Protein AF-A0AAV2WQ77-F1 (afdb_monomer)

Structure (mmCIF, N/CA/C/O backbone):
data_AF-A0AAV2WQ77-F1
#
_entry.id   AF-A0AAV2WQ77-F1
#
loop_
_atom_site.group_PDB
_atom_site.id
_atom_site.type_symbol
_atom_site.label_atom_id
_atom_site.label_alt_id
_atom_site.label_comp_id
_atom_site.label_asym_id
_atom_site.label_entity_id
_atom_site.label_seq_id
_atom_site.pdbx_PDB_ins_code
_atom_site.Cartn_x
_atom_site.Cartn_y
_atom_site.Cartn_z
_atom_site.occupancy
_atom_site.B_iso_or_equiv
_atom_site.auth_seq_id
_atom_site.auth_comp_id
_atom_site.auth_asym_id
_atom_site.auth_atom_id
_atom_site.pdbx_PDB_model_num
ATOM 1 N N . MET A 1 1 ? 16.996 -21.237 -2.135 1.00 34.19 1 MET A N 1
ATOM 2 C CA . MET A 1 1 ? 16.787 -20.683 -3.487 1.00 34.19 1 MET A CA 1
ATOM 3 C C . MET A 1 1 ? 15.466 -21.243 -3.997 1.00 34.19 1 MET A C 1
ATOM 5 O O . MET A 1 1 ? 15.454 -22.360 -4.489 1.00 34.19 1 MET A O 1
ATOM 9 N N . ALA A 1 2 ? 14.347 -20.565 -3.730 1.00 42.06 2 ALA A N 1
ATOM 10 C CA . ALA A 1 2 ? 13.023 -21.009 -4.175 1.00 42.06 2 ALA A CA 1
ATOM 11 C C . ALA A 1 2 ? 12.737 -20.387 -5.549 1.00 42.06 2 ALA A C 1
ATOM 13 O O . ALA A 1 2 ? 12.934 -19.185 -5.720 1.00 42.06 2 ALA A O 1
ATOM 14 N N . GLY A 1 3 ? 12.366 -21.225 -6.519 1.00 42.34 3 GLY A N 1
ATOM 15 C CA . GLY A 1 3 ? 12.071 -20.826 -7.892 1.00 42.34 3 GLY A CA 1
ATOM 16 C C . GLY A 1 3 ? 10.887 -19.867 -7.961 1.00 42.34 3 GLY A C 1
ATOM 17 O O . GLY A 1 3 ? 9.890 -20.038 -7.264 1.00 42.34 3 GLY A O 1
ATOM 18 N N . ALA A 1 4 ? 11.037 -18.837 -8.785 1.00 47.25 4 ALA A N 1
ATOM 19 C CA . ALA A 1 4 ? 10.010 -17.855 -9.068 1.00 47.25 4 ALA A CA 1
ATOM 20 C C . ALA A 1 4 ? 8.969 -18.444 -10.032 1.00 47.25 4 ALA A C 1
ATOM 22 O O . ALA A 1 4 ? 9.119 -18.331 -11.245 1.00 47.25 4 ALA A O 1
ATOM 23 N N . ASP A 1 5 ? 7.888 -19.016 -9.501 1.00 48.06 5 ASP A N 1
ATOM 24 C CA . ASP A 1 5 ? 6.652 -19.241 -10.263 1.00 48.06 5 ASP A CA 1
ATOM 25 C C . ASP A 1 5 ? 5.817 -17.949 -10.281 1.00 48.06 5 ASP A C 1
ATOM 27 O O . ASP A 1 5 ? 4.719 -17.853 -9.729 1.00 48.06 5 ASP A O 1
ATOM 31 N N . GLY A 1 6 ? 6.377 -16.913 -10.912 1.00 52.81 6 GLY A N 1
ATOM 32 C CA . GLY A 1 6 ? 5.731 -15.609 -11.102 1.00 52.81 6 GLY A CA 1
ATOM 33 C C . GLY A 1 6 ? 4.327 -15.671 -11.734 1.00 52.81 6 GLY A C 1
ATOM 34 O O . GLY A 1 6 ? 3.455 -14.935 -11.280 1.00 52.81 6 GLY A O 1
ATOM 35 N N . PRO A 1 7 ? 4.043 -16.566 -12.704 1.00 53.78 7 PRO A N 1
ATOM 36 C CA . PRO A 1 7 ? 2.713 -16.656 -13.316 1.00 53.78 7 PRO A CA 1
ATOM 37 C C . PRO A 1 7 ? 1.629 -17.241 -12.395 1.00 53.78 7 PRO A C 1
ATOM 39 O O . PRO A 1 7 ? 0.480 -16.809 -12.449 1.00 53.78 7 PRO A O 1
ATOM 42 N N . ALA A 1 8 ? 1.974 -18.192 -11.517 1.00 53.47 8 ALA A N 1
ATOM 43 C CA . ALA A 1 8 ? 1.022 -18.783 -10.569 1.00 53.47 8 ALA A CA 1
ATOM 44 C C . ALA A 1 8 ? 0.652 -17.805 -9.436 1.00 53.47 8 ALA A C 1
ATOM 46 O O . ALA A 1 8 ? -0.478 -17.804 -8.946 1.00 53.47 8 ALA A O 1
ATOM 47 N N . ALA A 1 9 ? 1.587 -16.922 -9.064 1.00 53.25 9 ALA A N 1
ATOM 48 C CA . ALA A 1 9 ? 1.355 -15.862 -8.087 1.00 53.25 9 ALA A CA 1
ATOM 49 C C . ALA A 1 9 ? 0.319 -14.826 -8.566 1.00 53.25 9 ALA A C 1
ATOM 51 O O . ALA A 1 9 ? -0.444 -14.322 -7.744 1.00 53.25 9 ALA A O 1
ATOM 52 N N . ILE A 1 10 ? 0.248 -14.553 -9.876 1.00 55.78 10 ILE A N 1
ATOM 53 C CA . ILE A 1 10 ? -0.718 -13.612 -10.474 1.00 55.78 10 ILE A CA 1
ATOM 54 C C . ILE A 1 10 ? -2.141 -14.173 -10.383 1.00 55.78 10 ILE A C 1
ATOM 56 O O . ILE A 1 10 ? -3.019 -13.504 -9.845 1.00 55.78 10 ILE A O 1
ATOM 60 N N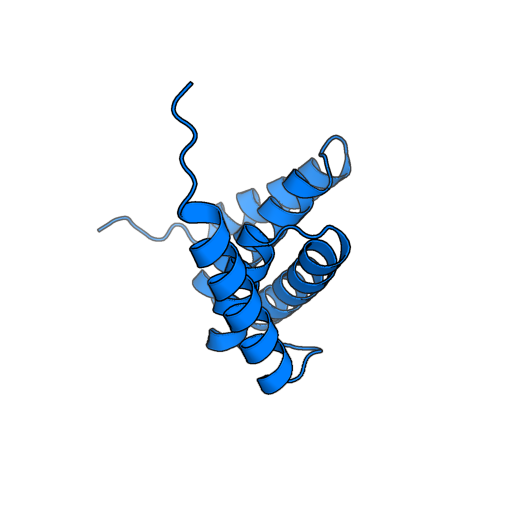 . GLY A 1 11 ? -2.349 -15.435 -10.781 1.00 56.34 11 GLY A N 1
ATOM 61 C CA . GLY A 1 11 ? -3.663 -16.083 -10.684 1.00 56.34 11 GLY A CA 1
ATOM 62 C C . GLY A 1 11 ? -4.182 -16.178 -9.244 1.00 56.34 11 GLY A C 1
ATOM 63 O O . GLY A 1 11 ? -5.370 -15.997 -8.996 1.00 56.34 11 GLY A O 1
ATOM 64 N N . HIS A 1 12 ? -3.292 -16.379 -8.266 1.00 54.19 12 HIS A N 1
ATOM 65 C CA . HIS A 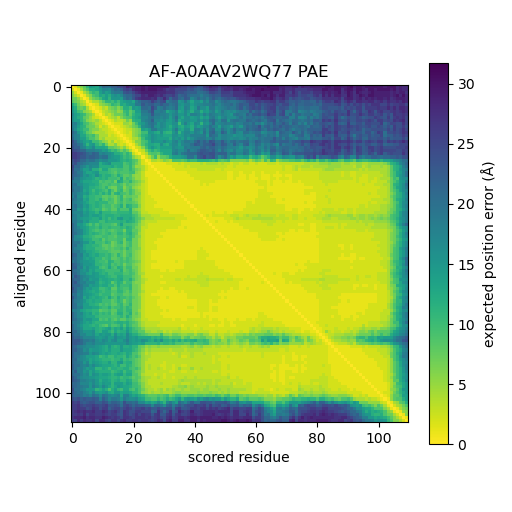1 12 ? -3.668 -16.372 -6.848 1.00 54.19 12 HIS A CA 1
ATOM 66 C C . HIS A 1 12 ? -3.960 -14.958 -6.315 1.00 54.19 12 HIS A C 1
ATOM 68 O O . HIS A 1 12 ? -4.810 -14.804 -5.438 1.00 54.19 12 HIS A O 1
ATOM 74 N N . ALA A 1 13 ? -3.281 -13.925 -6.821 1.00 52.56 13 ALA A N 1
ATOM 75 C CA . ALA A 1 13 ? -3.457 -12.549 -6.364 1.00 52.56 13 ALA A CA 1
ATOM 76 C C . ALA A 1 13 ? -4.696 -11.871 -6.985 1.00 52.56 13 ALA A C 1
ATOM 78 O O . ALA A 1 13 ? -5.393 -11.127 -6.294 1.00 52.56 13 ALA A O 1
ATOM 79 N N . GLU A 1 14 ? -5.023 -12.182 -8.243 1.00 57.66 14 GLU A N 1
ATOM 80 C CA . GLU A 1 14 ? -6.271 -11.769 -8.898 1.00 57.66 14 GLU A CA 1
ATOM 81 C C . GLU A 1 14 ? -7.488 -12.459 -8.265 1.00 57.66 14 GLU A C 1
ATOM 83 O O . GLU A 1 14 ? -8.467 -11.788 -7.926 1.00 57.66 14 GLU A O 1
ATOM 88 N N . GLN A 1 15 ? -7.398 -13.771 -7.997 1.00 56.38 15 GLN A N 1
ATOM 89 C CA . GLN A 1 15 ? -8.451 -14.517 -7.298 1.00 56.38 15 GLN A CA 1
ATOM 90 C C . GLN A 1 15 ? -8.651 -14.005 -5.862 1.00 56.38 15 GLN A C 1
ATOM 92 O O . GLN A 1 15 ? -9.784 -13.833 -5.426 1.00 56.38 15 GLN A O 1
ATOM 97 N N . ALA A 1 16 ? -7.578 -13.646 -5.147 1.00 53.81 16 ALA A N 1
ATOM 98 C CA . ALA A 1 16 ? -7.675 -13.057 -3.809 1.00 53.81 16 ALA A CA 1
ATOM 99 C C . ALA A 1 16 ? -8.366 -11.677 -3.783 1.00 53.81 16 ALA A C 1
ATOM 101 O O . ALA A 1 16 ? -8.909 -11.294 -2.745 1.00 53.81 16 ALA A O 1
ATOM 102 N N . VAL A 1 17 ? -8.355 -10.923 -4.892 1.00 54.91 17 VAL A N 1
ATOM 103 C CA . VAL A 1 17 ? -9.101 -9.658 -5.024 1.00 54.91 17 VAL A CA 1
ATOM 104 C C . VAL A 1 17 ? -10.552 -9.889 -5.439 1.00 54.91 17 VAL A C 1
ATOM 106 O O . VAL A 1 17 ? -11.430 -9.224 -4.893 1.00 54.91 17 VAL A O 1
ATOM 109 N N . GLN A 1 18 ? -10.815 -10.847 -6.329 1.00 54.97 18 GLN A N 1
ATOM 110 C CA . GLN A 1 18 ? -12.176 -11.250 -6.710 1.00 54.97 18 GLN A CA 1
ATOM 111 C C . GLN A 1 18 ? -12.941 -11.859 -5.514 1.00 54.97 18 GLN A C 1
ATOM 113 O O . GLN A 1 18 ? -14.101 -11.522 -5.280 1.00 54.97 18 GLN A O 1
ATOM 118 N N . ASP A 1 19 ? -12.273 -12.671 -4.688 1.00 47.53 19 ASP A N 1
ATOM 119 C CA . ASP A 1 19 ? -12.867 -13.307 -3.502 1.00 47.53 19 ASP A CA 1
ATOM 120 C C . ASP A 1 19 ? -13.054 -12.317 -2.333 1.00 47.53 19 ASP A C 1
ATOM 122 O O . ASP A 1 19 ? -13.957 -12.471 -1.507 1.00 47.53 19 ASP A O 1
ATOM 126 N N . ALA A 1 20 ? -12.235 -11.260 -2.256 1.00 50.22 20 ALA A N 1
ATOM 127 C CA . ALA A 1 20 ? -12.336 -10.254 -1.196 1.00 50.22 20 ALA A CA 1
ATOM 128 C C . ALA A 1 20 ? -13.592 -9.370 -1.303 1.00 50.22 20 ALA A C 1
ATOM 130 O O . ALA A 1 20 ? -13.993 -8.781 -0.295 1.00 50.22 20 ALA A O 1
ATOM 131 N N . ASP A 1 21 ? -14.217 -9.286 -2.480 1.00 54.47 21 ASP A N 1
ATOM 132 C CA . ASP A 1 21 ? -15.351 -8.389 -2.738 1.00 54.47 21 ASP A CA 1
ATOM 133 C C . ASP A 1 21 ? -16.711 -8.993 -2.336 1.00 54.47 21 ASP A C 1
ATOM 135 O O . ASP A 1 21 ? -17.718 -8.290 -2.315 1.00 54.47 21 ASP A O 1
ATOM 139 N N . THR A 1 22 ? -16.760 -10.278 -1.954 1.00 52.34 22 THR A N 1
ATOM 140 C CA . THR A 1 22 ? -18.032 -10.963 -1.659 1.00 52.34 22 THR A CA 1
ATOM 141 C C . THR A 1 22 ? -18.325 -11.184 -0.170 1.00 52.34 22 THR A C 1
ATOM 143 O O . THR A 1 22 ? -19.500 -11.267 0.186 1.00 52.34 22 THR A O 1
ATOM 146 N N . LEU A 1 23 ? -17.326 -11.233 0.732 1.00 53.44 23 LEU A N 1
ATOM 147 C CA . LEU A 1 23 ? -17.550 -11.576 2.159 1.00 53.44 23 LEU A CA 1
ATOM 148 C C . LEU A 1 23 ? -16.586 -10.916 3.186 1.00 53.44 23 LEU A C 1
ATOM 150 O O . LEU A 1 23 ? -16.675 -11.201 4.383 1.00 53.44 23 LEU A O 1
ATOM 154 N N . GLY A 1 24 ? -15.639 -10.061 2.773 1.00 59.56 24 GLY A N 1
ATOM 155 C CA . GLY A 1 24 ? -14.525 -9.614 3.628 1.00 59.56 24 GLY A CA 1
ATOM 156 C C . GLY A 1 24 ? -14.715 -8.262 4.333 1.00 59.56 24 GLY A C 1
ATOM 157 O O . GLY A 1 24 ? -15.105 -7.274 3.721 1.00 59.56 24 GLY A O 1
ATOM 158 N N . SER A 1 25 ? -14.345 -8.166 5.620 1.00 83.00 25 SER A N 1
ATOM 159 C CA . SER A 1 25 ? -14.239 -6.866 6.314 1.00 83.00 25 SER A CA 1
ATOM 160 C C . SER A 1 25 ? -13.268 -5.915 5.597 1.00 83.00 25 SER A C 1
ATOM 162 O O . SER A 1 25 ? -12.306 -6.357 4.966 1.00 83.00 25 SER A O 1
ATOM 164 N N . VAL A 1 26 ? -13.441 -4.603 5.782 1.00 86.31 26 VAL A N 1
ATOM 165 C CA . VAL A 1 26 ? -12.562 -3.565 5.205 1.00 86.31 26 VAL A CA 1
ATOM 166 C C . VAL A 1 26 ? -11.072 -3.835 5.464 1.00 86.31 26 VAL A C 1
ATOM 168 O O . VAL A 1 26 ? -10.233 -3.646 4.585 1.00 86.31 26 VAL A O 1
ATOM 171 N N . ARG A 1 27 ? -10.731 -4.364 6.647 1.00 87.62 27 ARG A N 1
ATOM 172 C CA . ARG A 1 27 ? -9.357 -4.760 6.989 1.00 87.62 27 ARG A CA 1
ATOM 173 C C . ARG A 1 27 ? -8.830 -5.880 6.090 1.00 87.62 27 ARG A C 1
ATOM 175 O O . ARG A 1 27 ? -7.654 -5.863 5.733 1.00 87.62 27 ARG A O 1
ATOM 182 N N . HIS A 1 28 ? -9.667 -6.864 5.764 1.00 88.44 28 HIS A N 1
ATOM 183 C CA . HIS A 1 28 ? -9.284 -7.966 4.886 1.00 88.44 28 HIS A CA 1
ATOM 184 C C . HIS A 1 28 ? -9.041 -7.459 3.463 1.00 88.44 28 HIS A C 1
ATOM 186 O O . HIS A 1 28 ? -7.980 -7.735 2.913 1.00 88.44 28 HIS A O 1
ATOM 192 N N . ARG A 1 29 ? -9.947 -6.627 2.932 1.00 88.69 29 ARG A N 1
ATOM 193 C CA . ARG A 1 29 ? -9.785 -5.972 1.626 1.00 88.69 29 ARG A CA 1
ATOM 194 C C . ARG A 1 29 ? -8.489 -5.166 1.545 1.00 88.69 29 ARG A C 1
ATOM 196 O O . ARG A 1 29 ? -7.692 -5.393 0.640 1.00 88.69 29 ARG A O 1
ATOM 203 N N . ALA A 1 30 ? -8.244 -4.287 2.519 1.00 92.50 30 ALA A N 1
ATOM 204 C CA . ALA A 1 30 ? -7.027 -3.480 2.564 1.00 92.50 30 ALA A CA 1
ATOM 205 C C . ALA A 1 30 ? -5.767 -4.356 2.580 1.00 92.50 30 ALA A C 1
ATOM 207 O O . ALA A 1 30 ? -4.843 -4.131 1.806 1.00 92.50 30 ALA A O 1
ATOM 208 N N . LYS A 1 31 ? -5.741 -5.401 3.416 1.00 92.62 31 LYS A N 1
ATOM 209 C CA . LYS A 1 31 ? -4.610 -6.335 3.483 1.00 92.62 31 LYS A CA 1
ATOM 210 C C . LYS A 1 31 ? -4.374 -7.042 2.144 1.00 92.62 31 LYS A C 1
ATOM 212 O O . LYS A 1 31 ? -3.229 -7.109 1.706 1.00 92.62 31 LYS A O 1
ATOM 217 N N . SER A 1 32 ? -5.427 -7.549 1.502 1.00 91.62 32 SER A N 1
ATOM 218 C CA . SER A 1 32 ? -5.313 -8.234 0.210 1.00 91.62 32 SER A CA 1
ATOM 219 C C . SER A 1 32 ? -4.784 -7.303 -0.879 1.00 91.62 32 SER A C 1
ATOM 221 O O . SER A 1 32 ? -3.898 -7.699 -1.627 1.00 91.62 32 SER A O 1
ATOM 223 N N . GLN A 1 33 ? -5.233 -6.044 -0.916 1.00 94.06 33 GLN A N 1
ATOM 224 C CA . GLN A 1 33 ? -4.707 -5.053 -1.860 1.00 94.06 33 GLN A CA 1
ATOM 225 C C . GLN A 1 33 ? -3.218 -4.755 -1.624 1.00 94.06 33 GLN A C 1
ATOM 227 O O . GLN A 1 33 ? -2.455 -4.703 -2.584 1.00 94.06 33 GLN A O 1
ATOM 232 N N . VAL A 1 34 ? -2.771 -4.622 -0.367 1.00 95.44 34 VAL A N 1
ATOM 233 C CA . VAL A 1 34 ? -1.339 -4.432 -0.059 1.00 95.44 34 VAL A CA 1
ATOM 234 C C . VAL A 1 34 ? -0.499 -5.619 -0.546 1.00 95.44 34 VAL A C 1
ATOM 236 O O . VAL A 1 34 ? 0.564 -5.420 -1.131 1.00 95.44 34 VAL A O 1
ATOM 239 N N . VAL A 1 35 ? -0.977 -6.851 -0.342 1.00 95.00 35 VAL A N 1
ATOM 240 C CA . VAL A 1 35 ? -0.279 -8.063 -0.804 1.00 95.00 35 VAL A CA 1
ATOM 241 C C . VAL A 1 35 ? -0.254 -8.149 -2.332 1.00 95.00 35 VAL A C 1
ATOM 243 O O . VAL A 1 35 ? 0.800 -8.439 -2.894 1.00 95.00 35 VAL A O 1
ATOM 246 N N . LEU A 1 36 ? -1.371 -7.854 -3.007 1.00 92.38 36 LEU A N 1
ATOM 247 C CA . LEU A 1 36 ? -1.428 -7.819 -4.471 1.00 92.38 36 LEU A CA 1
ATOM 248 C C . LEU A 1 36 ? -0.440 -6.790 -5.038 1.00 92.38 36 LEU A C 1
ATOM 250 O O . LEU A 1 36 ? 0.332 -7.123 -5.932 1.00 92.38 36 LEU A O 1
ATOM 254 N N . ALA A 1 37 ? -0.407 -5.570 -4.494 1.00 94.88 37 ALA A N 1
ATOM 255 C CA . ALA A 1 37 ? 0.522 -4.535 -4.946 1.00 94.88 37 ALA A CA 1
ATOM 256 C C . ALA A 1 37 ? 1.992 -4.974 -4.822 1.00 94.88 37 ALA A C 1
ATOM 258 O O . ALA A 1 37 ? 2.785 -4.762 -5.740 1.00 94.88 37 ALA A O 1
ATOM 259 N N . ALA A 1 38 ? 2.356 -5.633 -3.718 1.00 94.62 38 ALA A N 1
ATOM 260 C CA . ALA A 1 38 ? 3.697 -6.182 -3.543 1.00 94.62 38 ALA A CA 1
ATOM 261 C C . ALA A 1 38 ? 4.006 -7.297 -4.561 1.00 94.62 38 ALA A C 1
ATOM 263 O O . ALA A 1 38 ? 5.098 -7.325 -5.125 1.00 94.62 38 ALA A O 1
ATOM 264 N N . ALA A 1 39 ? 3.047 -8.184 -4.846 1.00 93.12 39 ALA A N 1
ATOM 265 C CA . ALA A 1 39 ? 3.222 -9.257 -5.828 1.00 93.12 39 ALA A CA 1
ATOM 266 C C . ALA A 1 39 ? 3.403 -8.717 -7.260 1.00 93.12 39 ALA A C 1
ATOM 268 O O . ALA A 1 39 ? 4.303 -9.155 -7.980 1.00 93.12 39 ALA A O 1
ATOM 269 N N . LEU A 1 40 ? 2.604 -7.721 -7.651 1.00 93.81 40 LEU A N 1
ATOM 270 C CA . LEU A 1 40 ? 2.737 -7.010 -8.928 1.00 93.81 40 LEU A CA 1
ATOM 271 C C . LEU A 1 40 ? 4.099 -6.313 -9.040 1.00 93.81 40 LEU A C 1
ATOM 273 O O . LEU A 1 40 ? 4.780 -6.426 -10.057 1.00 93.81 40 LEU A O 1
ATOM 277 N N . CYS A 1 41 ? 4.556 -5.673 -7.958 1.00 93.06 41 CYS A N 1
ATOM 278 C CA . CYS A 1 41 ? 5.890 -5.082 -7.902 1.00 93.06 41 CYS A CA 1
ATOM 279 C C . CYS A 1 41 ? 6.987 -6.134 -8.130 1.00 93.06 41 CYS A C 1
ATOM 281 O O . CYS A 1 41 ? 7.887 -5.921 -8.939 1.00 93.06 41 CYS A O 1
ATOM 283 N N . CY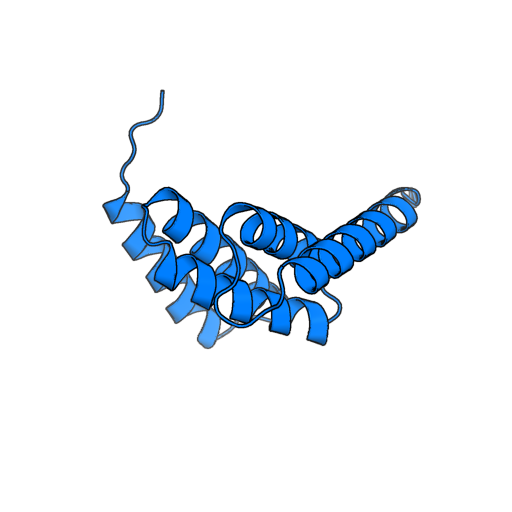S A 1 42 ? 6.916 -7.282 -7.449 1.00 91.94 42 CYS A N 1
ATOM 284 C CA . CYS A 1 42 ? 7.900 -8.359 -7.598 1.00 91.94 42 CYS A CA 1
ATOM 285 C C . CYS A 1 42 ? 7.898 -9.003 -8.993 1.00 91.94 42 CYS A C 1
ATOM 287 O O . CYS A 1 42 ? 8.925 -9.528 -9.418 1.00 91.94 42 CYS A O 1
ATOM 289 N N . THR A 1 43 ? 6.767 -8.973 -9.699 1.00 90.12 43 THR A N 1
ATOM 290 C CA . THR A 1 43 ? 6.630 -9.504 -11.067 1.00 90.12 43 THR A CA 1
ATOM 291 C C . THR A 1 43 ? 6.950 -8.468 -12.150 1.00 90.12 43 THR A C 1
ATOM 293 O O . THR A 1 43 ? 7.022 -8.819 -13.325 1.00 90.12 43 THR A O 1
ATOM 296 N N . GLY A 1 44 ? 7.225 -7.218 -11.763 1.00 91.31 44 GLY A N 1
ATOM 297 C CA . GLY A 1 44 ? 7.647 -6.142 -12.660 1.00 91.31 44 GLY A CA 1
ATOM 298 C C . GLY A 1 44 ? 6.506 -5.299 -13.232 1.00 91.31 44 GLY A C 1
ATOM 299 O O . GLY A 1 44 ? 6.782 -4.327 -13.939 1.00 91.31 44 GLY A O 1
ATOM 300 N N . ASP A 1 45 ? 5.245 -5.595 -12.900 1.00 92.12 45 ASP A N 1
ATOM 301 C CA . ASP A 1 45 ? 4.103 -4.761 -13.287 1.00 92.12 45 ASP A CA 1
ATOM 302 C C . ASP A 1 45 ? 3.966 -3.554 -12.347 1.00 92.12 45 ASP A C 1
ATOM 304 O O . ASP A 1 45 ? 3.076 -3.456 -11.500 1.00 92.12 45 ASP A O 1
ATOM 308 N N . LEU A 1 46 ? 4.911 -2.619 -12.470 1.00 93.25 46 LEU A N 1
ATOM 309 C CA . LEU A 1 46 ? 4.987 -1.445 -11.600 1.00 93.25 46 LEU A CA 1
ATOM 310 C C . LEU A 1 46 ? 3.803 -0.492 -11.779 1.00 93.25 46 LEU A C 1
ATOM 312 O O . LEU A 1 46 ? 3.456 0.222 -10.842 1.00 93.25 46 LEU A O 1
ATOM 316 N N . ASN A 1 47 ? 3.189 -0.446 -12.961 1.00 93.38 47 ASN A N 1
ATOM 317 C CA . ASN A 1 47 ? 2.049 0.436 -13.197 1.00 93.38 47 ASN A CA 1
ATOM 318 C C . ASN A 1 47 ? 0.826 -0.055 -12.425 1.00 93.38 47 ASN A C 1
ATOM 320 O O . ASN A 1 47 ? 0.208 0.728 -11.699 1.00 93.38 47 ASN A O 1
ATOM 324 N N . GLU A 1 48 ? 0.527 -1.350 -12.516 1.00 91.12 48 GLU A N 1
ATOM 325 C CA . GLU A 1 48 ? -0.586 -1.929 -11.775 1.00 91.12 48 GLU A CA 1
ATOM 326 C C . GLU A 1 48 ? -0.285 -1.993 -10.272 1.00 91.12 48 GLU A C 1
ATOM 328 O O . GLU A 1 48 ? -1.147 -1.663 -9.454 1.00 91.12 48 GLU A O 1
ATOM 333 N N . ALA A 1 49 ? 0.965 -2.281 -9.888 1.00 94.19 49 ALA A N 1
ATOM 334 C CA . ALA A 1 49 ? 1.403 -2.221 -8.493 1.00 94.19 49 ALA A CA 1
ATOM 335 C C . ALA A 1 49 ? 1.131 -0.848 -7.862 1.00 94.19 49 ALA A C 1
ATOM 337 O O . ALA A 1 49 ? 0.555 -0.779 -6.777 1.00 94.19 49 ALA A O 1
ATOM 338 N N . ARG A 1 50 ? 1.489 0.246 -8.551 1.00 96.19 50 ARG A N 1
ATOM 339 C CA . ARG A 1 50 ? 1.220 1.622 -8.097 1.00 96.19 50 ARG A CA 1
ATOM 340 C C . ARG A 1 50 ? -0.270 1.888 -7.951 1.00 96.19 50 ARG A C 1
ATOM 342 O O . ARG A 1 50 ? -0.690 2.422 -6.932 1.00 96.19 50 ARG A O 1
ATOM 349 N N . ARG A 1 51 ? -1.077 1.482 -8.935 1.00 95.50 51 ARG A N 1
ATOM 350 C CA . ARG A 1 51 ? -2.532 1.692 -8.923 1.00 95.50 51 ARG A CA 1
ATOM 351 C C . ARG A 1 51 ? -3.195 1.000 -7.731 1.00 95.50 51 ARG A C 1
ATOM 353 O O . ARG A 1 51 ? -4.010 1.604 -7.032 1.00 95.50 51 ARG A O 1
ATOM 360 N N . VAL A 1 52 ? -2.839 -0.261 -7.486 1.00 95.19 52 VAL A N 1
ATOM 361 C CA . VAL A 1 52 ? -3.367 -1.039 -6.357 1.00 95.19 52 VAL A CA 1
ATOM 362 C C . VAL A 1 52 ? -2.848 -0.488 -5.025 1.00 95.19 52 VAL A C 1
ATOM 364 O O . VAL A 1 52 ? -3.624 -0.365 -4.074 1.00 95.19 52 VAL A O 1
ATOM 367 N N . ALA A 1 53 ? -1.567 -0.112 -4.954 1.00 96.31 53 ALA A N 1
ATOM 368 C CA . ALA A 1 53 ? -0.970 0.483 -3.763 1.00 96.31 53 ALA A CA 1
ATOM 369 C C . ALA A 1 53 ? -1.609 1.832 -3.402 1.00 96.31 53 ALA A C 1
ATOM 371 O O . ALA A 1 53 ? -1.918 2.047 -2.235 1.00 96.31 53 ALA A O 1
ATOM 372 N N . ASP A 1 54 ? -1.882 2.703 -4.376 1.00 96.19 54 ASP A N 1
ATOM 373 C CA . ASP A 1 54 ? -2.560 3.984 -4.146 1.00 96.19 54 ASP A CA 1
ATOM 374 C C . ASP A 1 54 ? -3.977 3.773 -3.587 1.00 96.19 54 ASP A C 1
ATOM 376 O O . ASP A 1 54 ? -4.359 4.399 -2.596 1.00 96.19 54 ASP A O 1
ATOM 380 N N . ALA A 1 55 ? -4.738 2.821 -4.140 1.00 94.75 55 ALA A N 1
ATOM 381 C CA . ALA A 1 55 ? -6.065 2.478 -3.623 1.00 94.75 55 ALA A CA 1
ATOM 382 C C . ALA A 1 55 ? -6.008 1.939 -2.180 1.00 94.75 55 ALA A C 1
ATOM 384 O O . ALA A 1 55 ? -6.807 2.337 -1.327 1.00 94.75 55 ALA A O 1
ATOM 385 N N . ALA A 1 56 ? -5.044 1.063 -1.886 1.00 95.31 56 ALA A N 1
ATOM 386 C CA . ALA A 1 56 ? -4.819 0.554 -0.537 1.00 95.31 56 ALA A CA 1
ATOM 387 C C . ALA A 1 56 ? -4.351 1.657 0.427 1.00 95.31 56 ALA A C 1
ATOM 389 O O . ALA A 1 56 ? -4.752 1.668 1.592 1.00 95.31 56 ALA A O 1
ATOM 390 N N . PHE A 1 57 ? -3.531 2.601 -0.033 1.00 96.38 57 PHE A N 1
ATOM 391 C CA . PHE A 1 57 ? -3.056 3.734 0.757 1.00 96.38 57 PHE A CA 1
ATOM 392 C C . PHE A 1 57 ? -4.223 4.635 1.183 1.00 96.38 57 PHE A C 1
ATOM 394 O O . PHE A 1 57 ? -4.352 4.932 2.372 1.00 96.38 57 PHE A O 1
ATOM 401 N N . THR A 1 58 ? -5.138 4.969 0.267 1.00 95.06 58 THR A N 1
ATOM 402 C CA . THR A 1 58 ? -6.370 5.708 0.594 1.00 95.06 58 THR A CA 1
ATOM 403 C C . THR A 1 58 ? -7.254 4.938 1.574 1.00 95.06 58 THR A C 1
ATOM 405 O O . THR A 1 58 ? -7.633 5.481 2.610 1.00 95.06 58 THR A O 1
ATOM 408 N N . LEU A 1 59 ? -7.530 3.659 1.302 1.00 94.38 59 LEU A N 1
ATOM 409 C CA . LEU A 1 59 ? -8.409 2.844 2.144 1.00 94.38 59 LEU A CA 1
ATOM 410 C C . LEU A 1 59 ? -7.847 2.675 3.566 1.00 94.38 59 LEU A C 1
ATOM 412 O O . LEU A 1 59 ? -8.562 2.741 4.562 1.00 94.38 59 LEU A O 1
ATOM 416 N N . THR A 1 60 ? -6.540 2.458 3.690 1.00 95.12 60 THR A N 1
ATOM 417 C CA . THR A 1 60 ? -5.899 2.298 5.001 1.00 95.12 60 THR A CA 1
ATOM 418 C C . THR A 1 60 ? -5.862 3.599 5.800 1.00 95.12 60 THR A C 1
ATOM 420 O O . THR A 1 60 ? -5.986 3.533 7.025 1.00 95.12 60 THR A O 1
ATOM 423 N N . ALA A 1 61 ? -5.747 4.755 5.136 1.00 94.81 61 ALA A N 1
ATOM 424 C CA . ALA A 1 61 ? -5.870 6.063 5.777 1.00 94.81 61 ALA A CA 1
ATOM 425 C C . ALA A 1 61 ? -7.295 6.300 6.293 1.00 94.81 61 ALA A C 1
ATOM 427 O O . ALA A 1 61 ? -7.473 6.615 7.468 1.00 94.81 61 ALA A O 1
ATOM 428 N N . GLU A 1 62 ? -8.299 6.087 5.436 1.00 95.38 62 GLU A N 1
ATOM 429 C CA . GLU A 1 62 ? -9.720 6.304 5.741 1.00 95.38 62 GLU A CA 1
ATOM 430 C C . GLU A 1 62 ? -10.169 5.521 6.982 1.00 95.38 62 GLU A C 1
ATOM 432 O O . GLU A 1 62 ? -10.835 6.058 7.864 1.00 95.38 62 GLU A O 1
ATOM 437 N N . PHE A 1 63 ? -9.740 4.263 7.094 1.00 93.81 63 PHE A N 1
ATOM 438 C CA . PHE A 1 63 ? -10.137 3.374 8.187 1.00 93.81 63 PHE A CA 1
ATOM 439 C C . PHE A 1 63 ? -9.135 3.327 9.352 1.00 93.81 63 PHE A C 1
ATOM 441 O O . PHE A 1 63 ? -9.259 2.479 10.240 1.00 93.81 63 PHE A O 1
ATOM 448 N N . GLY A 1 64 ? -8.120 4.200 9.363 1.00 93.69 64 GLY A N 1
ATOM 449 C CA . GLY A 1 64 ? -7.130 4.267 10.442 1.00 93.69 64 GLY A CA 1
ATOM 450 C C . GLY A 1 64 ? -6.336 2.968 10.634 1.00 93.69 64 GLY A C 1
ATOM 451 O O . GLY A 1 64 ? -5.933 2.629 11.752 1.00 93.69 64 GLY A O 1
ATOM 452 N N . LEU A 1 65 ? -6.109 2.208 9.559 1.00 94.31 65 LEU A N 1
ATOM 453 C CA . LEU A 1 65 ? -5.405 0.924 9.572 1.00 94.31 65 LEU A CA 1
ATOM 454 C C . LEU A 1 65 ? -3.886 1.137 9.593 1.00 94.31 65 LEU A C 1
ATOM 456 O O . LEU A 1 65 ? -3.176 0.725 8.679 1.00 94.31 65 LEU A O 1
ATOM 460 N N . VAL A 1 66 ? -3.387 1.765 10.661 1.00 95.19 66 VAL A N 1
ATOM 461 C CA . VAL A 1 66 ? -2.012 2.288 10.768 1.00 95.19 66 VAL A CA 1
ATOM 462 C C . VAL A 1 66 ? -0.918 1.299 10.325 1.00 95.19 66 VAL A C 1
ATOM 464 O O . VAL A 1 66 ? -0.078 1.706 9.525 1.00 95.19 66 VAL A O 1
ATOM 467 N N . PRO A 1 67 ? -0.902 0.012 10.741 1.00 94.50 67 PRO A N 1
ATOM 468 C CA . PRO A 1 67 ? 0.142 -0.915 10.291 1.00 94.50 67 PRO A CA 1
ATOM 469 C C . PRO A 1 67 ? 0.126 -1.177 8.782 1.00 94.50 67 PRO A C 1
ATOM 471 O O . PRO A 1 67 ? 1.180 -1.283 8.161 1.00 94.50 67 PRO A O 1
ATOM 474 N N . LEU A 1 68 ? -1.065 -1.260 8.183 1.00 95.44 68 LEU A N 1
ATOM 475 C CA . LEU A 1 68 ? -1.209 -1.466 6.742 1.00 95.44 68 LEU A CA 1
ATOM 476 C C . LEU A 1 68 ? -0.896 -0.183 5.968 1.00 95.44 68 LEU A C 1
ATOM 478 O O . LEU A 1 68 ? -0.266 -0.261 4.919 1.00 95.44 68 LEU A O 1
ATOM 482 N N . HIS A 1 69 ? -1.266 0.979 6.514 1.00 96.94 69 HIS A N 1
ATOM 483 C CA . HIS A 1 69 ? -0.929 2.279 5.938 1.00 96.94 69 HIS A CA 1
ATOM 484 C C . HIS A 1 69 ? 0.589 2.502 5.893 1.00 96.94 69 HIS A C 1
ATOM 486 O O . HIS A 1 69 ? 1.131 2.937 4.880 1.00 96.94 69 HIS A O 1
ATOM 492 N N . TRP A 1 70 ?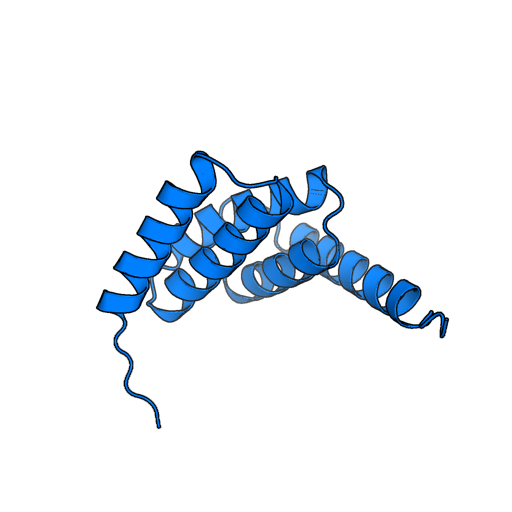 1.298 2.113 6.959 1.00 97.56 70 TRP A N 1
ATOM 493 C CA . TRP A 1 70 ? 2.759 2.110 6.976 1.00 97.56 70 TRP A CA 1
ATOM 494 C C . TRP A 1 70 ? 3.345 1.183 5.905 1.00 97.56 70 TRP A C 1
ATOM 496 O O . TRP A 1 70 ? 4.210 1.602 5.141 1.00 97.56 70 TRP A O 1
ATOM 506 N N . ALA A 1 71 ? 2.858 -0.060 5.825 1.00 97.50 71 ALA A N 1
ATOM 507 C CA . ALA A 1 71 ? 3.379 -1.052 4.888 1.00 97.50 71 ALA A CA 1
ATOM 508 C C . ALA A 1 71 ? 3.242 -0.603 3.423 1.00 97.50 71 ALA A C 1
ATOM 510 O O . ALA A 1 71 ? 4.207 -0.672 2.665 1.00 97.50 71 ALA A O 1
ATOM 511 N N . VAL A 1 72 ? 2.070 -0.095 3.032 1.00 97.44 72 VAL A N 1
ATOM 512 C CA . VAL A 1 72 ? 1.852 0.390 1.662 1.00 97.44 72 VAL A CA 1
ATOM 513 C C . VAL A 1 72 ? 2.559 1.720 1.390 1.00 97.44 72 VAL A C 1
ATOM 515 O O . VAL A 1 72 ? 3.047 1.927 0.283 1.00 97.44 72 VAL A O 1
ATOM 518 N N . GLY A 1 73 ? 2.723 2.577 2.403 1.00 97.12 73 GLY A N 1
ATOM 519 C CA . GLY A 1 73 ? 3.564 3.772 2.312 1.00 97.12 73 GLY A CA 1
ATOM 520 C C . GLY A 1 73 ? 5.044 3.451 2.073 1.00 97.12 73 GLY A C 1
ATOM 521 O O . GLY A 1 73 ? 5.692 4.139 1.292 1.00 97.12 73 GLY A O 1
ATOM 522 N N . CYS A 1 74 ? 5.581 2.385 2.683 1.00 97.38 74 CYS A N 1
ATOM 523 C CA . CYS A 1 74 ? 6.926 1.887 2.369 1.00 97.38 74 CYS A CA 1
ATOM 524 C C . CYS A 1 74 ? 7.029 1.438 0.907 1.00 97.38 74 CYS A C 1
ATOM 526 O O . CYS A 1 74 ? 7.946 1.859 0.213 1.00 97.38 74 C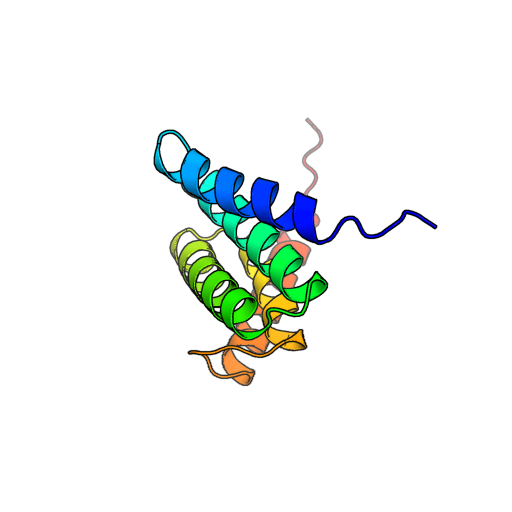YS A O 1
ATOM 528 N N . LEU A 1 75 ? 6.065 0.643 0.429 1.00 97.06 75 LEU A N 1
ATOM 529 C CA . LEU A 1 75 ? 6.056 0.179 -0.960 1.00 97.06 75 LEU A CA 1
ATOM 530 C C . LEU A 1 75 ? 6.033 1.356 -1.949 1.00 97.06 75 LEU A C 1
ATOM 532 O O . LEU A 1 75 ? 6.848 1.404 -2.864 1.00 97.06 75 LEU A O 1
ATOM 536 N N . LEU A 1 76 ? 5.139 2.327 -1.741 1.00 97.25 76 LEU A N 1
ATOM 537 C CA . LEU A 1 76 ? 5.029 3.521 -2.586 1.00 97.25 76 LEU A CA 1
ATOM 538 C C . LEU A 1 76 ? 6.260 4.436 -2.508 1.00 97.25 76 LEU A C 1
ATOM 540 O O . LEU A 1 76 ? 6.563 5.115 -3.486 1.00 97.25 76 LEU A O 1
ATOM 544 N N . ALA A 1 77 ? 6.979 4.467 -1.383 1.00 95.19 77 ALA A N 1
ATOM 545 C CA . ALA A 1 77 ? 8.241 5.201 -1.289 1.00 95.19 77 ALA A CA 1
ATOM 546 C C . ALA A 1 77 ? 9.323 4.597 -2.202 1.00 95.19 77 ALA A C 1
ATOM 548 O O . ALA A 1 77 ? 10.117 5.344 -2.772 1.00 95.19 77 ALA A O 1
ATOM 549 N N . ASP A 1 78 ? 9.311 3.273 -2.386 1.00 94.88 78 ASP A N 1
ATOM 550 C CA . ASP A 1 78 ? 10.280 2.563 -3.224 1.00 94.88 78 ASP A CA 1
ATOM 551 C C . ASP A 1 78 ? 9.903 2.594 -4.716 1.00 94.88 78 ASP A C 1
ATOM 553 O O . ASP A 1 78 ? 10.769 2.776 -5.572 1.00 94.88 78 ASP A O 1
ATOM 557 N N . ILE A 1 79 ? 8.614 2.435 -5.051 1.00 94.75 79 ILE A N 1
ATOM 558 C CA . ILE A 1 79 ? 8.159 2.318 -6.453 1.00 94.75 79 ILE A CA 1
ATOM 559 C C . ILE A 1 79 ? 7.550 3.602 -7.030 1.00 94.75 79 ILE A C 1
ATOM 561 O O . ILE A 1 79 ? 7.277 3.663 -8.235 1.00 94.75 79 ILE A O 1
ATOM 565 N N . GLY A 1 80 ? 7.344 4.625 -6.199 1.00 94.56 80 GLY A N 1
ATOM 566 C CA . GLY A 1 80 ? 6.587 5.835 -6.517 1.00 94.56 80 GLY A CA 1
ATOM 567 C C . GLY A 1 80 ? 5.071 5.636 -6.425 1.00 94.56 80 GLY A C 1
ATOM 568 O O . GLY A 1 80 ? 4.580 4.521 -6.280 1.00 94.56 80 GLY A O 1
ATOM 569 N N . SER A 1 81 ? 4.320 6.729 -6.549 1.00 91.06 81 SER A N 1
ATOM 570 C CA . SER A 1 81 ? 2.853 6.728 -6.641 1.00 91.06 81 SER A CA 1
ATOM 571 C C . SER A 1 81 ? 2.401 7.232 -8.002 1.00 91.06 81 SER A C 1
ATOM 573 O O . SER A 1 81 ? 3.097 8.031 -8.632 1.00 91.06 81 SER A O 1
ATOM 575 N N . ALA A 1 82 ? 1.245 6.753 -8.461 1.00 85.19 82 ALA A N 1
ATOM 576 C CA . ALA A 1 82 ? 0.632 7.224 -9.694 1.00 85.19 82 ALA A CA 1
ATOM 577 C C . ALA A 1 82 ? -0.201 8.500 -9.472 1.00 85.19 82 ALA A C 1
ATOM 579 O O . ALA A 1 82 ? -0.332 9.299 -10.398 1.00 85.19 82 ALA A O 1
ATOM 580 N N . GLY A 1 83 ? -0.749 8.706 -8.267 1.00 77.19 83 GLY A N 1
ATOM 581 C CA . GLY A 1 83 ? -1.628 9.845 -7.954 1.00 77.19 83 GLY A CA 1
ATOM 582 C C . GLY A 1 83 ? -1.144 10.795 -6.851 1.00 77.19 83 GLY A C 1
ATOM 583 O O . GLY A 1 83 ? -1.709 11.877 -6.693 1.00 77.19 83 GLY A O 1
ATOM 584 N N . GLY A 1 84 ? -0.133 10.413 -6.071 1.00 80.38 84 GLY A N 1
ATOM 585 C CA . GLY A 1 84 ? 0.302 11.115 -4.865 1.00 80.38 84 GLY A CA 1
ATOM 586 C C . GLY A 1 84 ? 1.666 11.797 -4.981 1.00 80.38 84 GLY A C 1
ATOM 587 O O . GLY A 1 84 ? 2.544 11.391 -5.739 1.00 80.38 84 GLY A O 1
ATOM 588 N N . SER A 1 85 ? 1.873 12.830 -4.161 1.00 89.44 85 SER A N 1
ATOM 589 C CA . SER A 1 85 ? 3.192 13.446 -3.979 1.00 89.44 85 SER A CA 1
ATOM 590 C C . SER A 1 85 ? 4.110 12.524 -3.176 1.00 89.44 85 SER A C 1
ATOM 592 O O . SER A 1 85 ? 3.744 12.087 -2.083 1.00 89.44 85 SER A O 1
ATOM 594 N N . ALA A 1 86 ? 5.336 12.304 -3.661 1.00 88.38 86 ALA A N 1
ATOM 595 C CA . ALA A 1 86 ? 6.352 11.522 -2.953 1.00 88.38 86 ALA A CA 1
ATOM 596 C C . ALA A 1 86 ? 6.607 12.049 -1.528 1.00 88.38 86 ALA A C 1
ATOM 598 O O . ALA A 1 86 ? 6.736 11.270 -0.587 1.00 88.38 86 ALA A O 1
ATOM 599 N N . ALA A 1 87 ? 6.598 13.374 -1.340 1.00 90.62 87 ALA A N 1
ATOM 600 C CA . ALA A 1 87 ? 6.764 13.980 -0.020 1.00 90.62 87 ALA A CA 1
ATOM 601 C C . ALA A 1 87 ? 5.594 13.654 0.925 1.00 90.62 87 ALA A C 1
ATOM 603 O O . ALA A 1 87 ? 5.812 13.379 2.103 1.00 90.62 87 ALA A O 1
ATOM 604 N N . ALA A 1 88 ? 4.360 13.648 0.409 1.00 90.94 88 ALA A N 1
ATOM 605 C CA . ALA A 1 88 ? 3.173 13.326 1.200 1.00 90.94 88 ALA A CA 1
ATOM 606 C C . ALA A 1 88 ? 3.163 11.853 1.637 1.00 90.94 88 ALA A C 1
ATOM 608 O O . ALA A 1 88 ? 2.823 11.548 2.779 1.00 90.94 88 ALA A O 1
ATOM 609 N N . ILE A 1 89 ? 3.591 10.950 0.753 1.00 93.25 89 ILE A N 1
ATOM 610 C CA . ILE A 1 89 ? 3.692 9.514 1.038 1.00 93.25 89 ILE A CA 1
ATOM 611 C C . ILE A 1 89 ? 4.738 9.251 2.117 1.00 93.25 89 ILE A C 1
ATOM 613 O O . ILE A 1 89 ? 4.446 8.559 3.092 1.00 93.25 89 ILE A O 1
ATOM 617 N N . THR A 1 90 ? 5.925 9.850 1.992 1.00 93.44 90 THR A N 1
ATOM 618 C CA . THR A 1 90 ? 6.982 9.733 3.006 1.00 93.44 90 THR A CA 1
ATOM 619 C C . THR A 1 90 ? 6.516 10.264 4.359 1.00 93.44 90 THR A C 1
ATOM 621 O O . THR A 1 90 ? 6.666 9.577 5.366 1.00 93.44 90 THR A O 1
ATOM 624 N N . ALA A 1 91 ? 5.867 11.432 4.394 1.00 93.38 91 ALA A N 1
ATOM 625 C CA . ALA A 1 91 ? 5.349 12.000 5.637 1.00 93.38 91 ALA A CA 1
ATOM 626 C C . ALA A 1 91 ? 4.302 11.091 6.309 1.00 93.38 91 ALA A C 1
ATOM 628 O O . ALA A 1 91 ? 4.358 10.857 7.516 1.00 93.38 91 ALA A O 1
ATOM 629 N N . ALA A 1 92 ? 3.368 10.537 5.532 1.00 92.12 92 ALA A N 1
ATOM 630 C CA . ALA A 1 92 ? 2.346 9.627 6.042 1.00 92.12 92 ALA A CA 1
ATOM 631 C C . ALA A 1 92 ? 2.938 8.302 6.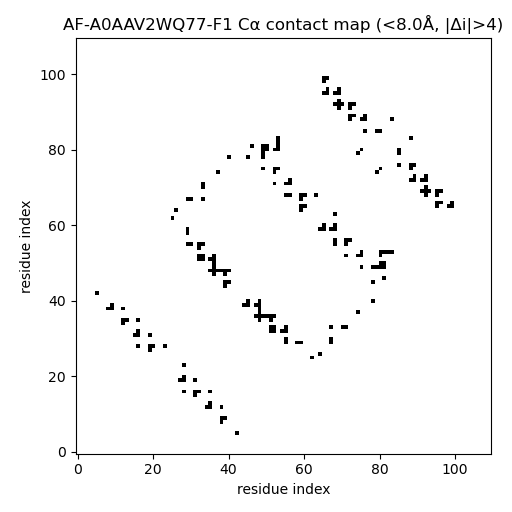550 1.00 92.12 92 ALA A C 1
ATOM 633 O O . ALA A 1 92 ? 2.550 7.813 7.616 1.00 92.12 92 ALA A O 1
ATOM 634 N N . ARG A 1 93 ? 3.917 7.742 5.827 1.00 93.19 93 ARG A N 1
ATOM 635 C CA . ARG A 1 93 ? 4.681 6.563 6.253 1.00 93.19 93 ARG A C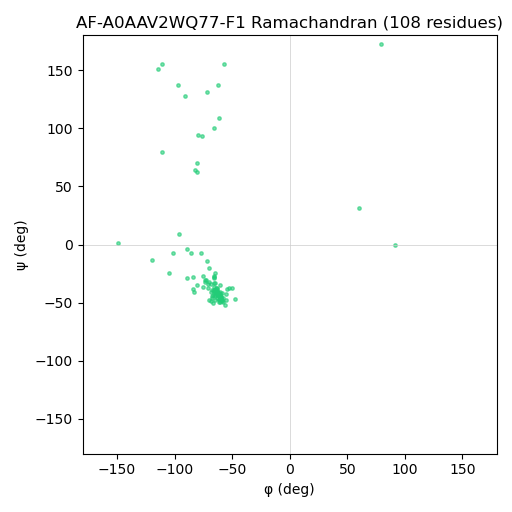A 1
ATOM 636 C C . ARG A 1 93 ? 5.378 6.827 7.586 1.00 93.19 93 ARG A C 1
ATOM 638 O O . ARG A 1 93 ? 5.254 6.018 8.503 1.00 93.19 93 ARG A O 1
ATOM 645 N N . ASP A 1 94 ? 6.090 7.940 7.715 1.00 9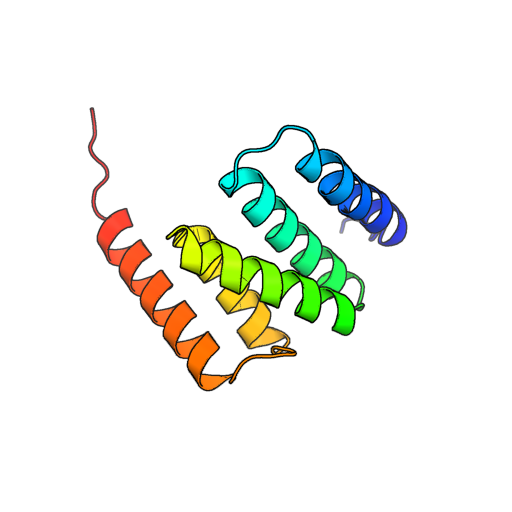4.69 94 ASP A N 1
ATOM 646 C CA . ASP A 1 94 ? 6.865 8.248 8.919 1.00 94.69 94 ASP A CA 1
ATOM 647 C C . ASP A 1 94 ? 5.957 8.472 10.138 1.00 94.69 94 ASP A C 1
ATOM 649 O O . ASP A 1 94 ? 6.237 7.943 11.219 1.00 94.69 94 ASP A O 1
ATOM 653 N N . LEU A 1 95 ? 4.812 9.137 9.946 1.00 93.25 95 LEU A N 1
ATOM 654 C CA . LEU A 1 95 ? 3.779 9.300 10.972 1.00 93.25 95 LEU A CA 1
ATOM 655 C C . LEU A 1 95 ? 3.179 7.955 11.412 1.00 93.25 95 LEU A C 1
ATOM 657 O O . LEU A 1 95 ? 2.982 7.698 12.606 1.00 93.25 95 LEU A O 1
ATOM 661 N N . ALA A 1 96 ? 2.895 7.063 10.460 1.00 91.12 96 ALA A N 1
ATOM 662 C CA . ALA A 1 96 ? 2.404 5.727 10.771 1.00 91.12 96 ALA A CA 1
ATOM 663 C C . ALA A 1 96 ? 3.461 4.914 11.539 1.00 91.12 96 ALA A C 1
ATOM 665 O O . ALA A 1 96 ? 3.129 4.250 12.523 1.00 91.12 96 ALA A O 1
ATOM 666 N N . ALA A 1 97 ? 4.739 5.029 11.160 1.00 90.94 97 ALA A N 1
ATOM 667 C CA . ALA A 1 97 ? 5.853 4.393 11.858 1.00 90.94 97 ALA A CA 1
ATOM 668 C C . ALA A 1 97 ? 5.977 4.896 13.304 1.00 90.94 97 ALA A C 1
ATOM 670 O O . ALA A 1 97 ? 6.163 4.102 14.225 1.00 90.94 97 ALA A O 1
ATOM 671 N N . GLU A 1 98 ? 5.843 6.205 13.519 1.00 91.88 98 GLU A N 1
ATOM 672 C CA . GLU A 1 98 ? 5.827 6.807 14.852 1.00 91.88 98 GLU A CA 1
ATOM 673 C C . GLU A 1 98 ? 4.666 6.285 15.695 1.00 91.88 98 GLU A C 1
ATOM 675 O O . GLU A 1 98 ? 4.859 5.835 16.824 1.00 91.88 98 GLU A O 1
ATOM 680 N N . THR A 1 99 ? 3.471 6.244 15.114 1.00 89.50 99 THR A N 1
ATOM 681 C CA . THR A 1 99 ? 2.281 5.724 15.788 1.00 89.50 99 THR A CA 1
ATOM 682 C C . THR A 1 99 ? 2.452 4.255 16.187 1.00 89.50 99 THR A C 1
ATOM 684 O O . THR A 1 99 ? 2.063 3.867 17.290 1.00 89.50 99 THR A O 1
ATOM 687 N N . ILE A 1 100 ? 3.054 3.431 15.322 1.00 88.62 100 ILE A N 1
ATOM 688 C CA . ILE A 1 100 ? 3.364 2.026 15.623 1.00 88.62 100 ILE A CA 1
ATOM 689 C C . ILE A 1 100 ? 4.387 1.930 16.755 1.00 88.62 100 ILE A C 1
ATOM 691 O O . ILE A 1 100 ? 4.170 1.142 17.670 1.00 88.62 100 ILE A O 1
ATOM 695 N N . ARG A 1 101 ? 5.459 2.736 16.749 1.00 87.38 101 ARG A N 1
ATOM 696 C CA . ARG A 1 101 ? 6.448 2.761 17.846 1.00 87.38 101 ARG A CA 1
ATOM 697 C C . ARG A 1 101 ? 5.799 3.130 19.181 1.00 87.38 101 ARG A C 1
ATOM 699 O O . ARG A 1 101 ? 6.018 2.442 20.174 1.00 87.38 101 ARG A O 1
ATOM 706 N N . ASN A 1 102 ? 4.946 4.153 19.182 1.00 86.62 102 ASN A N 1
ATOM 707 C CA . ASN A 1 102 ? 4.271 4.640 20.385 1.00 86.62 102 ASN A CA 1
ATOM 708 C C . ASN A 1 102 ? 3.241 3.633 20.930 1.00 86.62 102 ASN A C 1
ATOM 710 O O . ASN A 1 102 ? 3.075 3.518 22.141 1.00 86.62 102 ASN A O 1
ATOM 714 N N . ARG A 1 103 ? 2.559 2.876 20.057 1.00 81.19 103 ARG A N 1
ATOM 715 C CA . ARG A 1 103 ? 1.549 1.873 20.456 1.00 81.19 103 ARG A CA 1
ATOM 716 C C . ARG A 1 103 ? 2.127 0.478 20.710 1.00 81.19 103 ARG A C 1
ATOM 718 O O . ARG A 1 103 ? 1.589 -0.258 21.527 1.00 81.19 103 ARG A O 1
ATOM 725 N N . GLY A 1 104 ? 3.224 0.117 20.048 1.00 64.38 104 GLY A N 1
ATOM 726 C CA . GLY A 1 104 ? 3.914 -1.167 20.208 1.00 64.38 104 GLY A CA 1
ATOM 727 C C . GLY A 1 104 ? 4.662 -1.312 21.538 1.00 64.38 104 GLY A C 1
ATOM 728 O O . GLY A 1 104 ? 5.022 -2.425 21.912 1.00 64.38 104 GLY A O 1
ATOM 729 N N . GLY A 1 105 ? 4.860 -0.208 22.268 1.00 56.09 105 GLY A N 1
ATOM 730 C CA . GLY A 1 105 ? 5.452 -0.188 23.608 1.00 56.09 105 GLY A CA 1
ATOM 731 C C . GLY A 1 105 ? 4.519 -0.634 24.742 1.00 56.09 105 GLY A C 1
ATOM 732 O O . GLY A 1 105 ? 4.989 -0.805 25.863 1.00 56.09 105 GLY A O 1
ATOM 733 N N . VAL A 1 106 ? 3.223 -0.856 24.483 1.00 53.75 106 VAL A N 1
ATOM 734 C CA . VAL A 1 106 ? 2.258 -1.300 25.505 1.00 53.75 106 VAL A CA 1
ATOM 735 C C . VAL A 1 106 ? 1.815 -2.733 25.215 1.00 53.75 106 VAL A C 1
ATOM 737 O O . VAL A 1 106 ? 0.742 -2.984 24.674 1.00 53.75 106 VAL A O 1
ATOM 740 N N . TRP A 1 107 ? 2.653 -3.697 25.596 1.00 44.00 107 TRP A N 1
ATOM 741 C CA . TRP A 1 107 ? 2.207 -5.080 25.765 1.00 44.00 107 TRP A CA 1
ATOM 742 C C . TRP A 1 107 ? 1.519 -5.181 27.125 1.00 44.00 107 TRP A C 1
ATOM 744 O O . TRP A 1 107 ? 2.176 -5.382 28.147 1.00 44.00 107 TRP A O 1
ATOM 754 N N . SER A 1 108 ? 0.195 -5.028 27.164 1.00 55.72 108 SER A N 1
ATOM 755 C CA . SER A 1 108 ? -0.571 -5.447 28.335 1.00 55.72 108 SER A CA 1
ATOM 756 C C . SER A 1 108 ? -0.466 -6.970 28.441 1.00 55.72 108 SER A C 1
ATOM 758 O O . SER A 1 108 ? -1.144 -7.695 27.712 1.00 55.72 108 SER A O 1
ATOM 760 N N . ARG A 1 109 ? 0.407 -7.463 29.327 1.00 46.16 109 ARG A N 1
ATOM 761 C CA . ARG A 1 109 ? 0.251 -8.810 29.879 1.00 46.16 109 ARG A CA 1
ATOM 762 C C . ARG A 1 109 ? -1.080 -8.819 30.627 1.00 46.16 109 ARG A C 1
ATOM 764 O O . ARG A 1 109 ? -1.188 -8.152 31.653 1.00 46.16 109 ARG A O 1
ATO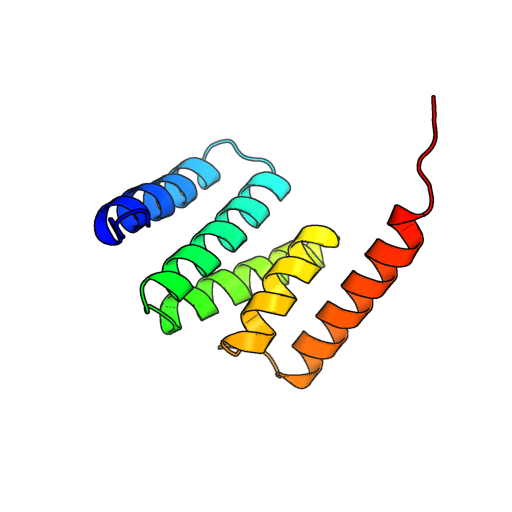M 771 N N . HIS A 1 110 ? -2.070 -9.515 30.085 1.00 44.22 110 HIS A N 1
ATOM 772 C CA . HIS A 1 110 ? -3.120 -10.109 30.902 1.00 44.22 110 HIS A CA 1
ATOM 773 C C . HIS A 1 110 ? -2.730 -11.551 31.198 1.00 44.22 110 HIS A C 1
ATOM 775 O O . HIS A 1 110 ? -2.154 -12.190 30.286 1.00 44.22 110 HIS A O 1
#

Mean predicted aligned error: 9.33 Å

pLDDT: mean 81.08, std 18.92, range [34.19, 97.56]

Sequence (110 aa):
MAGADGPAAIGHAEQAVQDADTLGSVRHRAKSQVVLAAALCCTGDLNEARRVADAAFTLTAEFGLVPLHWAVGCLLADIGSAGGSAAAITAARDLAAETIRNRGGVWSRH

Solvent-accessible surface area (backbone atoms only — not comparable to full-atom values): 6051 Å² total; per-residue (Å²): 138,82,81,83,61,58,72,62,53,48,59,52,40,54,47,49,54,63,59,33,76,77,80,51,56,72,68,52,40,36,51,45,32,43,53,36,17,52,52,29,44,76,68,64,44,52,70,60,13,22,54,37,27,52,53,25,36,52,53,18,56,76,70,65,37,45,74,59,27,24,54,33,22,52,51,34,68,74,75,42,56,82,88,57,56,71,69,58,38,48,52,52,20,53,52,27,50,50,50,48,57,69,55,69,72,64,76,78,83,125

Foldseek 3Di:
DDDDPLVVLQVVLVVLQVVCVPDHDLVSNLVSLLVSLVSCVVSPVLVVSQVSLVVSLVSCVVVVVLVSNLSSLVVCLVSPHPPDDNVVSVVSNVVSVVVCVVVVVDPPDD

Radius of gyration: 14.95 Å; Cα contacts (8 Å, |Δi|>4): 113; chains: 1; bounding box: 35×35×44 Å

Organism: Mycolicibacterium neoaurum (NCBI:txid1795)

Nearest PDB structures (foldseek):
  8amz-assembly1_Q  TM=8.659E-01  e=6.244E-01  Spinacia oleracea
  3sf4-assembly1_A  TM=7.091E-01  e=5.046E-01  Homo sapiens
  5gjq-assembly1_Q  TM=7.332E-01  e=5.613E-01  Homo sapiens
  5ln3-assembly1_Q  TM=7.493E-01  e=6.586E-01  Homo sapiens
  6fvu-assembly1_Q  TM=6.895E-01  e=8.596E-01  Saccharomyces cerevisiae S288C

Secondary structure (DSSP, 8-state):
-----HHHHHHHHHHHHHHHHHH--HHHHHHHHHHHHHHHHHHT-HHHHHHHHHHHHHHHHHTT-HHHHHHHHHHHHHH--SSS-HHHHHHHHHHHHHHHHHHHT-----